Protein AF-A0A378W1S5-F1 (afdb_monomer_lite)

InterPro domains:
  IPR003708 Bacterial protein export chaperone SecB [PF02556] (2-69)
  IPR003708 Bacterial protein export chaperone SecB [PR01594] (23-45)
  IPR003708 Bacterial protein export chaperone SecB [PR01594] (49-67)
  IPR003708 Bacterial protein export chaperone SecB [PTHR36918] (2-72)
  IPR003708 Bacterial protein export chaperone SecB [TIGR00809] (2-70)
  IPR035958 SecB-like superfamily [G3DSA:3.10.420.10] (1-74)
  IPR035958 SecB-like superfamily [SSF54611] (3-72)

Sequence (74 aa):
MNEVTQSGIFRLENIPEEDVQLLLGVACPNILFPYAREAVSGTVTRAGFPPVLLAPINFEAIYQQQQEAEAAGA

Radius of gyration: 15.72 Å; chains: 1; bounding box: 33×31×37 Å

Secondary structure (DSSP, 8-state):
-------------S--HHHHHHIIIIIHHHHHHHHHHHHHHHHHHHTTSPPP-PPPP-HHHHHHHHHHHHHHT-

Foldseek 3Di:
DDDDDFDDDDDDDPDDPVCPLVCVQAVRCLVRVVVRQVVQQVVCVVVVHHGDGDDDDHSVVVSVVVVVVVVVVD

pLDDT: mean 91.32, std 8.19, range [49.34, 96.94]

Structure (mmCIF, N/CA/C/O backbone):
data_AF-A0A378W1S5-F1
#
_entry.id   AF-A0A378W1S5-F1
#
loop_
_atom_site.group_PDB
_atom_site.id
_atom_site.type_symbol
_atom_site.label_atom_id
_atom_site.label_alt_id
_atom_site.label_comp_id
_atom_site.label_asym_id
_atom_site.label_entity_id
_atom_site.label_seq_id
_atom_site.pdbx_PDB_ins_code
_atom_site.Cartn_x
_atom_site.Cartn_y
_atom_site.Cartn_z
_atom_site.occupancy
_atom_site.B_iso_or_equiv
_atom_site.auth_seq_id
_atom_site.auth_comp_id
_atom_site.auth_asym_id
_atom_site.auth_atom_id
_atom_site.pdbx_PDB_model_num
ATOM 1 N N . MET A 1 1 ? 4.014 11.945 -17.021 1.00 63.91 1 MET A N 1
ATOM 2 C CA . MET A 1 1 ? 3.583 11.858 -15.611 1.00 63.91 1 MET A CA 1
ATOM 3 C C . MET A 1 1 ? 3.064 10.444 -15.426 1.00 63.91 1 MET A C 1
ATOM 5 O O . MET A 1 1 ? 2.243 10.043 -16.238 1.00 63.91 1 MET A O 1
ATOM 9 N N . ASN A 1 2 ? 3.641 9.652 -14.522 1.00 76.81 2 ASN A N 1
ATOM 10 C CA . ASN A 1 2 ? 3.154 8.295 -14.255 1.00 76.81 2 ASN A CA 1
ATOM 11 C C . ASN A 1 2 ? 2.239 8.366 -13.030 1.00 76.81 2 ASN A C 1
ATOM 13 O O . ASN A 1 2 ? 2.661 8.894 -12.003 1.00 76.81 2 ASN A O 1
ATOM 17 N N . GLU A 1 3 ? 1.015 7.874 -13.166 1.00 89.31 3 GLU A N 1
ATOM 18 C CA . GLU A 1 3 ? 0.015 7.794 -12.108 1.00 89.31 3 GLU A CA 1
ATOM 19 C C . GLU A 1 3 ? -0.495 6.354 -12.050 1.00 89.31 3 GLU A C 1
ATOM 21 O O . GLU A 1 3 ? -0.752 5.737 -13.084 1.00 89.31 3 GLU A O 1
ATOM 26 N N . VAL A 1 4 ? -0.604 5.810 -10.839 1.00 92.62 4 VAL A N 1
ATOM 27 C CA . VAL A 1 4 ? -1.063 4.440 -10.602 1.00 92.62 4 VAL A CA 1
ATOM 28 C C . VAL A 1 4 ? -2.148 4.471 -9.540 1.00 92.62 4 VAL A C 1
ATOM 30 O O . VAL A 1 4 ? -1.913 4.913 -8.417 1.00 92.62 4 VAL A O 1
ATOM 33 N N . THR A 1 5 ? -3.318 3.939 -9.880 1.00 94.56 5 THR A N 1
ATOM 34 C CA . THR A 1 5 ? -4.406 3.693 -8.933 1.00 94.56 5 THR A CA 1
ATOM 35 C C . THR A 1 5 ? -4.473 2.199 -8.649 1.00 94.56 5 THR A C 1
ATOM 37 O O . THR A 1 5 ? -4.902 1.418 -9.496 1.00 94.56 5 THR A O 1
ATOM 40 N N . GLN A 1 6 ? -4.029 1.793 -7.459 1.00 95.81 6 GLN A N 1
ATOM 41 C CA . GLN A 1 6 ? -4.129 0.408 -7.007 1.00 95.81 6 GLN A CA 1
ATOM 42 C C . GLN A 1 6 ? -5.368 0.240 -6.127 1.00 95.81 6 GLN A C 1
ATOM 44 O O . GLN A 1 6 ? -5.567 0.990 -5.173 1.00 95.81 6 GLN A O 1
ATOM 49 N N . SER A 1 7 ? -6.186 -0.766 -6.427 1.00 95.88 7 SER A N 1
ATOM 50 C CA . SER A 1 7 ? -7.434 -1.042 -5.708 1.00 95.88 7 SER A CA 1
ATOM 51 C C . SER A 1 7 ? -7.524 -2.511 -5.302 1.00 95.88 7 SER A C 1
ATOM 53 O O . SER A 1 7 ? -6.863 -3.369 -5.891 1.00 95.88 7 SER A O 1
ATOM 55 N N . GLY A 1 8 ? -8.344 -2.794 -4.290 1.00 95.50 8 GLY A N 1
ATOM 56 C CA . GLY A 1 8 ? -8.626 -4.145 -3.813 1.00 95.50 8 GLY A CA 1
ATOM 57 C C . GLY A 1 8 ? -10.021 -4.234 -3.208 1.00 95.50 8 GLY A C 1
ATOM 58 O O . GLY A 1 8 ? -10.540 -3.251 -2.683 1.00 95.50 8 GLY A O 1
ATOM 59 N N . ILE A 1 9 ? -10.629 -5.415 -3.307 1.00 96.50 9 ILE A N 1
ATOM 60 C CA . ILE A 1 9 ? -11.904 -5.723 -2.656 1.00 96.50 9 ILE A CA 1
ATOM 61 C C . ILE A 1 9 ? -11.582 -6.417 -1.336 1.00 96.50 9 ILE A C 1
ATOM 63 O O . ILE A 1 9 ? -10.960 -7.479 -1.331 1.00 96.50 9 ILE A O 1
ATOM 67 N N . PHE A 1 10 ? -12.016 -5.816 -0.231 1.00 95.50 10 PHE A N 1
ATOM 68 C CA . PHE A 1 10 ? -11.801 -6.336 1.113 1.00 95.50 10 PHE A CA 1
ATOM 69 C C . PHE A 1 10 ? -13.135 -6.739 1.720 1.00 95.50 10 PHE A C 1
ATOM 71 O O . PHE A 1 10 ? -14.105 -5.983 1.683 1.00 95.50 10 PHE A O 1
ATOM 78 N N . ARG A 1 11 ? -13.176 -7.943 2.285 1.00 95.12 11 ARG A N 1
ATOM 79 C CA . ARG A 1 11 ? -14.304 -8.404 3.082 1.00 95.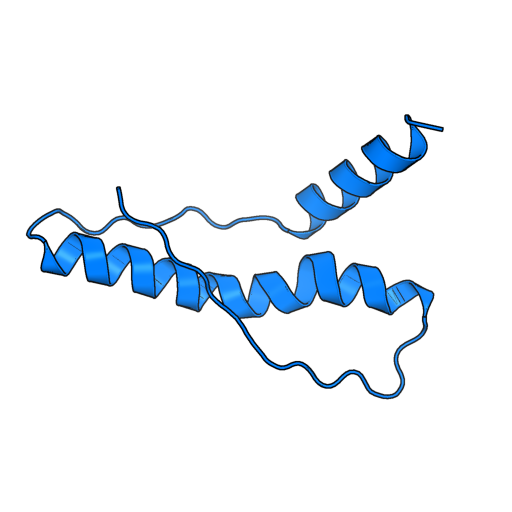12 11 ARG A CA 1
ATOM 80 C C . ARG A 1 11 ? -13.958 -8.208 4.551 1.00 95.12 11 ARG A C 1
ATOM 82 O O . ARG A 1 11 ? -12.978 -8.778 5.019 1.00 95.12 11 ARG A O 1
ATOM 89 N N . LEU A 1 12 ? -14.757 -7.407 5.245 1.00 94.00 12 LEU A N 1
ATOM 90 C CA . LEU A 1 12 ? -14.642 -7.187 6.682 1.00 94.00 12 LEU A CA 1
ATOM 91 C C . LEU A 1 12 ? -15.764 -7.971 7.366 1.00 94.00 12 LEU A C 1
ATOM 93 O O . LEU A 1 12 ? -16.938 -7.725 7.103 1.00 94.00 12 LEU A O 1
ATOM 97 N N . GLU A 1 13 ? -15.407 -8.941 8.203 1.00 95.06 13 GLU A N 1
ATOM 98 C CA . GLU A 1 13 ? -16.353 -9.777 8.947 1.00 95.06 13 GLU A CA 1
ATOM 99 C C . GLU A 1 13 ? -15.933 -9.832 10.414 1.00 95.06 13 GLU A C 1
ATOM 101 O O . GLU A 1 13 ? -14.759 -10.040 10.711 1.00 95.06 13 GLU A O 1
ATOM 106 N N . ASN A 1 14 ? -16.900 -9.672 11.324 1.00 93.88 14 ASN A N 1
ATOM 107 C CA . ASN A 1 14 ? -16.683 -9.692 12.777 1.00 93.88 14 ASN A CA 1
ATOM 108 C C . ASN A 1 14 ? -15.641 -8.670 13.273 1.00 93.88 14 ASN A C 1
ATOM 110 O O . ASN A 1 14 ? -14.879 -8.960 14.192 1.00 93.88 14 ASN A O 1
ATOM 114 N N . ILE A 1 15 ? -15.608 -7.484 12.662 1.00 94.31 15 ILE A N 1
ATOM 115 C CA . ILE A 1 15 ? -14.721 -6.385 13.054 1.00 94.31 15 ILE A CA 1
ATOM 116 C C . ILE A 1 15 ? -15.503 -5.378 13.917 1.00 94.31 15 ILE A C 1
ATOM 118 O O . ILE A 1 15 ? -16.600 -4.987 13.507 1.00 94.31 15 ILE A O 1
ATOM 122 N N . PRO A 1 16 ? -14.973 -4.950 15.079 1.00 95.12 16 PRO A N 1
ATOM 123 C CA . PRO A 1 16 ? -15.521 -3.832 15.848 1.00 95.12 16 PRO A CA 1
ATOM 124 C C . PRO A 1 16 ? -15.573 -2.546 15.015 1.00 95.12 16 PRO A C 1
ATOM 126 O O . PRO A 1 16 ? -14.643 -2.248 14.274 1.00 95.12 16 PRO A O 1
ATOM 129 N N . GLU A 1 17 ? -16.640 -1.757 15.137 1.00 90.12 17 GLU A N 1
ATOM 130 C CA . GLU A 1 17 ? -16.833 -0.552 14.310 1.00 90.12 17 GLU A CA 1
ATOM 131 C C . GLU A 1 17 ? -15.691 0.471 14.463 1.00 90.12 17 GLU A C 1
ATOM 133 O O . GLU A 1 17 ? -15.273 1.088 13.485 1.00 90.12 17 GLU A O 1
ATOM 138 N N . GLU A 1 18 ? -15.122 0.565 15.666 1.00 90.44 18 GLU A N 1
ATOM 139 C CA . GLU A 1 18 ? -13.949 1.386 15.994 1.00 90.44 18 GLU A CA 1
ATOM 140 C C . GLU A 1 18 ? -12.675 0.994 15.224 1.00 90.44 18 GLU A C 1
ATOM 142 O O . GLU A 1 18 ? -11.873 1.859 14.874 1.00 90.44 18 GLU A O 1
ATOM 147 N N . ASP A 1 19 ? -12.525 -0.284 14.866 1.00 93.00 19 ASP A N 1
ATOM 148 C CA . ASP A 1 19 ? -11.348 -0.803 14.160 1.00 93.00 19 ASP A CA 1
ATOM 149 C C . ASP A 1 19 ? -11.478 -0.703 12.634 1.00 93.00 19 ASP A C 1
ATOM 151 O O . ASP A 1 19 ? -10.487 -0.812 11.905 1.00 93.00 19 ASP A O 1
ATOM 155 N N . VAL A 1 20 ? -12.695 -0.494 12.114 1.00 94.00 20 VAL A N 1
ATOM 156 C CA . VAL A 1 20 ? -12.949 -0.452 10.665 1.00 94.00 20 VAL A CA 1
ATOM 157 C C . VAL A 1 20 ? -12.145 0.665 10.005 1.00 94.00 20 VAL A C 1
ATOM 159 O O . VAL A 1 20 ? -11.520 0.437 8.968 1.00 94.00 20 VAL A O 1
ATOM 162 N N . GLN A 1 21 ? -12.119 1.856 10.607 1.00 92.06 21 GLN A N 1
ATOM 163 C CA . GLN A 1 21 ? -11.384 2.995 10.051 1.00 92.06 21 GLN A CA 1
ATOM 164 C C . GLN A 1 21 ? -9.873 2.759 10.058 1.00 92.06 21 GLN A C 1
ATOM 166 O O . GLN A 1 21 ? -9.206 3.033 9.060 1.00 92.06 21 GLN A O 1
ATOM 171 N N . LEU A 1 22 ? -9.342 2.150 11.121 1.00 93.62 22 LEU A N 1
ATOM 172 C CA . LEU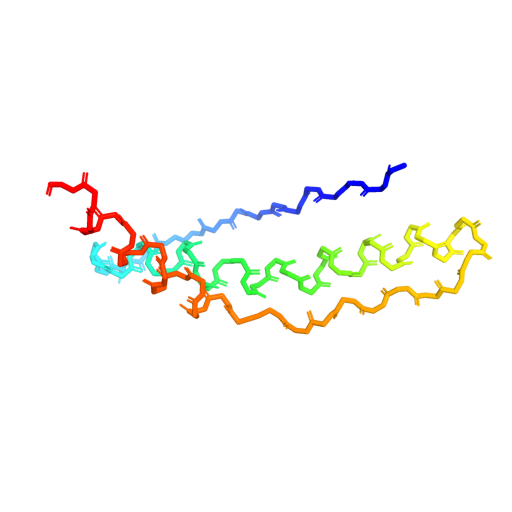 A 1 22 ? -7.933 1.771 11.198 1.00 93.62 22 LEU A CA 1
ATOM 173 C C . LEU A 1 22 ? -7.570 0.749 10.110 1.00 93.62 22 LEU A C 1
ATOM 175 O O . LEU A 1 22 ? -6.552 0.886 9.428 1.00 93.62 22 LEU A O 1
ATOM 179 N N . LEU A 1 23 ? -8.415 -0.262 9.889 1.00 94.81 23 LEU A N 1
ATOM 180 C CA . LEU A 1 23 ? -8.192 -1.247 8.829 1.00 94.81 23 LEU A CA 1
ATOM 181 C C . LEU A 1 23 ? -8.182 -0.599 7.442 1.00 94.81 23 LEU A C 1
ATOM 183 O O . LEU A 1 23 ? -7.291 -0.891 6.643 1.00 94.81 23 LEU A O 1
ATOM 187 N N . LEU A 1 24 ? -9.134 0.292 7.158 1.00 93.50 24 LEU A N 1
ATOM 188 C CA . LEU A 1 24 ? -9.214 0.988 5.874 1.00 93.50 24 LEU A CA 1
ATOM 189 C C . LEU A 1 24 ? -8.060 1.982 5.673 1.00 93.50 24 LEU A C 1
ATOM 191 O O . LEU A 1 24 ? -7.542 2.082 4.561 1.00 93.50 24 LEU A O 1
ATOM 195 N N . GLY A 1 25 ? -7.638 2.682 6.727 1.00 93.31 25 GLY A N 1
ATOM 196 C CA . GLY A 1 25 ? -6.579 3.693 6.685 1.00 93.31 25 GLY A CA 1
ATOM 197 C C . GLY A 1 25 ? -5.157 3.132 6.738 1.00 93.31 25 GLY A C 1
ATOM 198 O O . GLY A 1 25 ? -4.230 3.768 6.236 1.00 93.31 25 GLY A O 1
ATOM 199 N N . VAL A 1 26 ? -4.969 1.933 7.300 1.00 96.06 26 VAL A N 1
ATOM 200 C CA . VAL A 1 26 ? -3.637 1.352 7.537 1.00 96.06 26 VAL A CA 1
ATOM 201 C C . VAL A 1 26 ? -3.479 -0.021 6.900 1.00 96.06 26 VAL A C 1
ATOM 203 O O . VAL A 1 26 ? -2.564 -0.226 6.099 1.00 96.06 26 VAL A O 1
ATOM 206 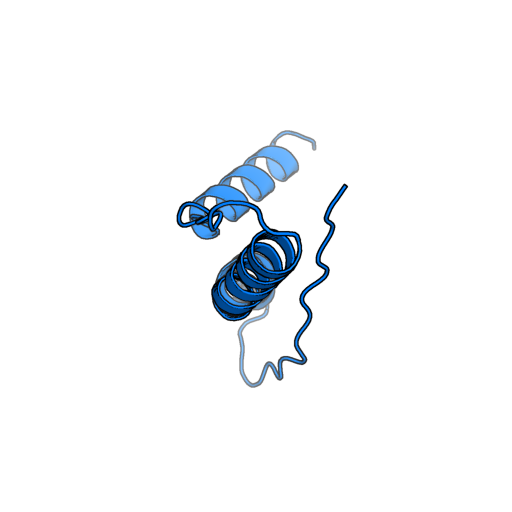N N . ALA A 1 27 ? -4.336 -0.986 7.236 1.00 95.25 27 ALA A N 1
ATOM 207 C CA . ALA A 1 27 ? -4.140 -2.378 6.826 1.00 95.25 27 ALA A CA 1
ATOM 208 C C . ALA A 1 27 ? -4.367 -2.585 5.319 1.00 95.25 27 ALA A C 1
ATOM 210 O O . ALA A 1 27 ? -3.507 -3.134 4.627 1.00 95.25 27 ALA A O 1
ATOM 211 N N . CYS A 1 28 ? -5.490 -2.100 4.790 1.00 96.12 28 CYS A N 1
ATOM 212 C CA . CYS A 1 28 ? -5.815 -2.153 3.366 1.00 96.12 28 CYS A CA 1
ATOM 213 C C . CYS A 1 28 ? -4.727 -1.504 2.486 1.00 96.12 28 CYS A C 1
ATOM 215 O O . CYS A 1 28 ? -4.228 -2.178 1.580 1.00 96.12 28 CYS A O 1
ATOM 217 N N . PRO A 1 29 ? -4.287 -0.254 2.727 1.00 96.06 29 PRO A N 1
ATOM 218 C CA . PRO A 1 29 ? -3.247 0.358 1.908 1.00 96.06 29 PRO A CA 1
ATOM 219 C C . PRO A 1 29 ? -1.879 -0.309 2.082 1.00 96.06 29 PRO A C 1
ATOM 221 O O . PRO A 1 29 ? -1.158 -0.426 1.093 1.00 96.06 29 PRO A O 1
ATOM 224 N N . ASN A 1 30 ? -1.538 -0.841 3.264 1.00 96.00 30 ASN A N 1
ATOM 225 C CA . ASN A 1 30 ? -0.329 -1.659 3.436 1.00 96.00 30 ASN A CA 1
ATOM 226 C C . ASN A 1 30 ? -0.322 -2.893 2.523 1.00 96.00 30 ASN A C 1
ATOM 228 O O . ASN A 1 30 ? 0.720 -3.240 1.969 1.00 96.00 30 ASN A O 1
ATOM 232 N N . ILE A 1 31 ? -1.476 -3.542 2.339 1.00 96.44 31 ILE A N 1
ATOM 233 C CA . ILE A 1 31 ? -1.614 -4.688 1.430 1.00 96.44 31 ILE A CA 1
ATOM 234 C C . ILE A 1 31 ? -1.467 -4.242 -0.029 1.00 96.44 31 ILE A C 1
ATOM 236 O O . ILE A 1 31 ? -0.818 -4.926 -0.816 1.00 96.44 31 ILE A O 1
ATOM 240 N N . LEU A 1 32 ? -2.040 -3.096 -0.405 1.00 96.94 32 LEU A N 1
ATOM 241 C CA . LEU A 1 32 ? -2.015 -2.598 -1.787 1.00 96.94 32 LEU A CA 1
ATOM 242 C C . LEU A 1 32 ? -0.659 -1.995 -2.190 1.00 96.94 32 LEU A C 1
ATOM 244 O O . LEU A 1 32 ? -0.269 -2.074 -3.358 1.00 96.94 32 LEU A O 1
ATOM 248 N N . PHE A 1 33 ? 0.076 -1.400 -1.250 1.00 96.38 33 PHE A N 1
ATOM 249 C CA . PHE A 1 33 ? 1.272 -0.605 -1.532 1.00 96.38 33 PHE A CA 1
ATOM 250 C C . PHE A 1 33 ? 2.392 -1.360 -2.271 1.00 96.38 33 PHE A C 1
ATOM 252 O O . PHE A 1 33 ? 2.937 -0.801 -3.227 1.00 96.38 33 PHE A O 1
ATOM 259 N N . PRO A 1 34 ? 2.739 -2.619 -1.930 1.00 95.56 34 PRO A N 1
ATOM 260 C CA . PRO A 1 34 ? 3.740 -3.376 -2.675 1.00 95.56 34 PRO A CA 1
ATOM 261 C C . PRO A 1 34 ? 3.402 -3.528 -4.163 1.00 95.56 34 PRO A C 1
ATOM 263 O O . PRO A 1 34 ? 4.305 -3.430 -4.994 1.00 95.56 34 PRO A O 1
ATOM 266 N N . TYR A 1 35 ? 2.119 -3.710 -4.495 1.00 96.12 35 TYR A N 1
ATOM 267 C CA . TYR A 1 35 ? 1.640 -3.842 -5.874 1.00 96.12 35 TYR A CA 1
ATOM 268 C C . TYR A 1 35 ? 1.690 -2.505 -6.612 1.00 96.12 35 TYR A C 1
ATOM 270 O O . TYR A 1 35 ? 2.213 -2.433 -7.720 1.00 96.12 35 TYR A O 1
ATOM 278 N N . ALA A 1 36 ? 1.244 -1.422 -5.966 1.00 95.06 36 ALA A N 1
ATOM 279 C CA . ALA A 1 36 ? 1.357 -0.078 -6.529 1.00 95.06 36 ALA A CA 1
ATOM 280 C C . ALA A 1 36 ? 2.825 0.285 -6.822 1.00 95.06 36 ALA A C 1
ATOM 282 O O . ALA A 1 36 ? 3.155 0.801 -7.890 1.00 95.06 36 ALA A O 1
ATOM 283 N N . ARG A 1 37 ? 3.730 -0.039 -5.890 1.00 94.62 37 ARG A N 1
ATOM 284 C CA . ARG A 1 37 ? 5.172 0.184 -6.035 1.00 94.62 37 ARG A CA 1
ATOM 285 C C . ARG A 1 37 ? 5.773 -0.608 -7.195 1.00 94.62 37 ARG A C 1
ATOM 287 O O . ARG A 1 37 ? 6.601 -0.066 -7.926 1.00 94.62 37 ARG A O 1
ATOM 294 N N . GLU A 1 38 ? 5.381 -1.869 -7.356 1.00 94.50 38 GLU A N 1
ATOM 295 C CA . GLU A 1 38 ? 5.816 -2.698 -8.484 1.00 94.50 38 GLU A CA 1
ATOM 296 C C . GLU A 1 38 ? 5.323 -2.116 -9.811 1.00 94.50 38 GLU A C 1
ATOM 298 O O . GLU A 1 38 ? 6.138 -1.906 -10.708 1.00 94.50 38 GLU A O 1
ATOM 303 N N . ALA A 1 39 ? 4.048 -1.734 -9.899 1.00 94.19 39 ALA A N 1
ATOM 304 C CA . ALA A 1 39 ? 3.465 -1.161 -11.107 1.00 94.19 39 ALA A CA 1
ATOM 305 C C . ALA A 1 39 ? 4.169 0.138 -11.539 1.00 94.19 39 ALA A C 1
ATOM 307 O O . ALA A 1 39 ? 4.451 0.335 -12.729 1.00 94.19 39 ALA A O 1
ATOM 308 N N . VAL A 1 40 ? 4.510 1.007 -10.578 1.00 93.88 40 VAL A N 1
ATOM 309 C CA . VAL A 1 40 ? 5.315 2.213 -10.829 1.00 93.88 40 VAL A CA 1
ATOM 310 C C . VAL A 1 40 ? 6.696 1.834 -11.363 1.00 93.88 40 VAL A C 1
ATOM 312 O O . VAL A 1 40 ? 7.072 2.295 -12.443 1.00 93.88 40 VAL A O 1
ATOM 315 N N . SER A 1 41 ? 7.428 0.970 -10.654 1.00 93.75 41 SER A N 1
ATOM 316 C CA . SER A 1 41 ? 8.782 0.549 -11.040 1.00 93.75 41 SER A CA 1
ATOM 317 C C . SER A 1 41 ? 8.803 -0.094 -12.431 1.00 93.75 41 SER A C 1
ATOM 319 O O . SER A 1 41 ? 9.562 0.328 -13.303 1.00 93.75 41 SER A O 1
ATOM 321 N N . GLY A 1 42 ? 7.895 -1.038 -12.689 1.00 93.88 42 GLY A N 1
ATOM 322 C CA . GLY A 1 42 ? 7.787 -1.740 -13.963 1.00 93.88 42 GLY A CA 1
ATOM 323 C C . GLY A 1 42 ? 7.457 -0.810 -15.129 1.00 93.88 42 GLY A C 1
ATOM 324 O O . GLY A 1 42 ? 7.999 -0.974 -16.221 1.00 93.88 42 GLY A O 1
ATOM 325 N N . THR A 1 43 ? 6.614 0.202 -14.915 1.00 93.62 43 THR A N 1
ATOM 326 C CA . THR A 1 43 ? 6.289 1.197 -15.951 1.00 93.62 43 THR A CA 1
ATOM 327 C C . THR A 1 43 ? 7.480 2.104 -16.259 1.00 93.62 43 THR A C 1
ATOM 329 O O . THR A 1 43 ? 7.752 2.373 -17.428 1.00 93.62 43 THR A O 1
ATOM 332 N N . VAL A 1 44 ? 8.242 2.517 -15.240 1.00 93.50 44 VAL A N 1
ATOM 333 C CA . VAL A 1 44 ? 9.460 3.325 -15.422 1.00 93.50 44 VAL A CA 1
ATOM 334 C C . VAL A 1 44 ? 10.549 2.532 -16.151 1.00 93.50 44 VAL A C 1
ATOM 336 O O . VAL A 1 44 ? 11.129 3.029 -17.117 1.00 93.50 44 VAL A O 1
ATOM 339 N N . THR A 1 45 ? 10.782 1.278 -15.757 1.00 93.81 45 THR A N 1
ATOM 340 C CA . THR A 1 45 ? 11.768 0.412 -16.416 1.00 93.81 45 THR A CA 1
ATOM 341 C C . THR A 1 45 ? 11.388 0.102 -17.863 1.00 93.81 45 THR A C 1
ATOM 343 O O . THR A 1 45 ? 12.247 0.153 -18.741 1.00 93.81 45 THR A O 1
ATOM 346 N N . ARG A 1 46 ? 10.101 -0.144 -18.156 1.00 92.88 46 ARG A N 1
ATOM 347 C CA . ARG A 1 46 ? 9.616 -0.327 -19.540 1.00 92.88 46 ARG 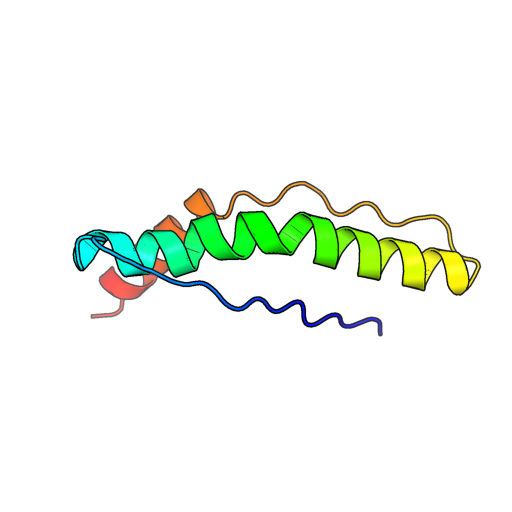A CA 1
ATOM 348 C C . ARG A 1 46 ? 9.823 0.907 -20.419 1.00 92.88 46 ARG A C 1
ATOM 350 O O . ARG A 1 46 ? 9.996 0.761 -21.623 1.00 92.88 46 ARG A O 1
ATOM 357 N N . ALA A 1 47 ? 9.844 2.100 -19.831 1.00 93.44 47 ALA A N 1
ATOM 358 C CA . ALA A 1 47 ? 10.157 3.340 -20.535 1.00 93.44 47 ALA A CA 1
ATOM 359 C C . ALA A 1 47 ? 11.673 3.556 -20.763 1.00 93.44 47 ALA A C 1
ATOM 361 O O . ALA A 1 47 ? 12.058 4.584 -21.313 1.00 93.44 47 ALA A O 1
ATOM 362 N N . GLY A 1 48 ? 12.531 2.605 -20.367 1.00 94.44 48 GLY A N 1
ATOM 363 C CA . GLY A 1 48 ? 13.984 2.656 -20.570 1.00 94.44 48 GLY A CA 1
ATOM 364 C C . GLY A 1 48 ? 14.754 3.410 -19.483 1.00 94.44 48 GLY A C 1
ATOM 365 O O . GLY A 1 48 ? 15.961 3.608 -19.613 1.00 94.44 48 GLY A O 1
ATOM 366 N N . PHE A 1 49 ? 14.079 3.825 -18.409 1.00 93.88 49 PHE A N 1
ATOM 367 C CA . PHE A 1 49 ? 14.703 4.502 -17.275 1.00 93.88 49 PHE A CA 1
ATOM 368 C C . PHE A 1 49 ? 15.143 3.502 -16.192 1.00 93.88 49 PHE A C 1
ATOM 370 O O . PHE A 1 49 ? 14.603 2.393 -16.111 1.00 93.88 49 PHE A O 1
ATOM 377 N N . PRO A 1 50 ? 16.097 3.876 -15.318 1.00 93.19 50 PRO A N 1
ATOM 378 C CA . PRO A 1 50 ? 16.443 3.076 -14.147 1.00 93.19 50 PRO A CA 1
ATOM 379 C C . PRO A 1 50 ? 15.218 2.788 -13.257 1.00 93.19 50 PRO A C 1
ATOM 381 O O . PRO A 1 50 ? 14.320 3.630 -13.174 1.00 93.19 50 PRO A O 1
ATOM 384 N N . PRO A 1 51 ? 15.170 1.635 -12.564 1.00 89.38 51 PRO A N 1
ATOM 385 C CA . PRO A 1 51 ? 14.053 1.296 -11.687 1.00 89.38 51 PRO A CA 1
ATOM 386 C C . PRO A 1 51 ? 13.896 2.323 -10.564 1.00 89.38 51 PRO A C 1
ATOM 388 O O . PRO A 1 51 ? 14.871 2.696 -9.909 1.00 89.38 51 PRO A O 1
ATOM 391 N N . VAL A 1 52 ? 12.657 2.737 -10.305 1.00 90.44 52 VAL A N 1
ATOM 392 C CA . VAL A 1 52 ? 12.324 3.603 -9.170 1.00 90.44 52 VAL A CA 1
ATOM 393 C C . VAL A 1 52 ? 11.794 2.737 -8.040 1.00 90.44 52 VAL A C 1
ATOM 395 O O . VAL A 1 52 ? 10.753 2.093 -8.164 1.00 90.44 52 VAL A O 1
ATOM 398 N N . LEU A 1 53 ? 12.511 2.738 -6.919 1.00 89.88 53 LEU A N 1
ATOM 399 C CA . LEU A 1 53 ? 12.101 2.046 -5.704 1.00 89.88 53 LEU A CA 1
ATOM 400 C C . LEU A 1 53 ? 11.473 3.051 -4.747 1.00 89.88 53 LEU A C 1
ATOM 402 O O . LEU A 1 53 ? 12.168 3.876 -4.158 1.00 89.88 53 LEU A O 1
ATOM 406 N N . LEU A 1 54 ? 10.152 2.971 -4.583 1.00 90.75 54 LEU A N 1
ATOM 407 C CA . LEU A 1 54 ? 9.475 3.765 -3.564 1.00 90.75 54 LEU A CA 1
ATOM 408 C C . LEU A 1 54 ? 9.941 3.317 -2.175 1.00 90.75 54 LEU A C 1
ATOM 410 O O . LEU A 1 54 ? 9.984 2.112 -1.878 1.00 90.75 54 LEU A O 1
ATOM 414 N N . ALA A 1 55 ? 10.273 4.300 -1.337 1.00 93.62 55 ALA A N 1
ATOM 415 C CA . ALA A 1 55 ? 10.567 4.070 0.067 1.00 93.62 55 ALA A CA 1
ATOM 416 C C . ALA A 1 55 ? 9.342 3.453 0.766 1.00 93.62 55 ALA A C 1
ATOM 418 O O . ALA A 1 55 ? 8.208 3.726 0.362 1.00 93.62 55 ALA A O 1
ATOM 419 N N . PRO A 1 56 ? 9.545 2.617 1.797 1.00 91.38 56 PRO A N 1
ATOM 420 C CA . PRO A 1 56 ? 8.446 2.141 2.624 1.00 91.38 56 PRO A CA 1
ATOM 421 C C . PRO A 1 56 ? 7.631 3.313 3.177 1.00 91.38 56 PRO A C 1
ATOM 423 O O . PRO A 1 56 ? 8.199 4.307 3.629 1.00 91.38 56 PRO A O 1
ATOM 426 N N . ILE A 1 57 ? 6.307 3.180 3.152 1.00 94.19 57 ILE A N 1
ATOM 427 C CA . ILE A 1 57 ? 5.386 4.151 3.741 1.00 94.19 57 ILE A CA 1
ATOM 428 C C . ILE A 1 57 ? 4.910 3.606 5.085 1.00 94.19 57 ILE A C 1
ATOM 430 O O . ILE A 1 57 ? 4.535 2.439 5.186 1.00 94.19 57 ILE A O 1
ATOM 434 N N . ASN A 1 58 ? 4.913 4.455 6.112 1.00 94.81 58 ASN A N 1
ATOM 435 C CA . ASN A 1 58 ? 4.294 4.140 7.394 1.00 94.81 58 ASN A CA 1
ATOM 436 C C . ASN A 1 58 ? 2.851 4.664 7.405 1.00 94.81 58 ASN A C 1
ATOM 438 O O . ASN A 1 58 ?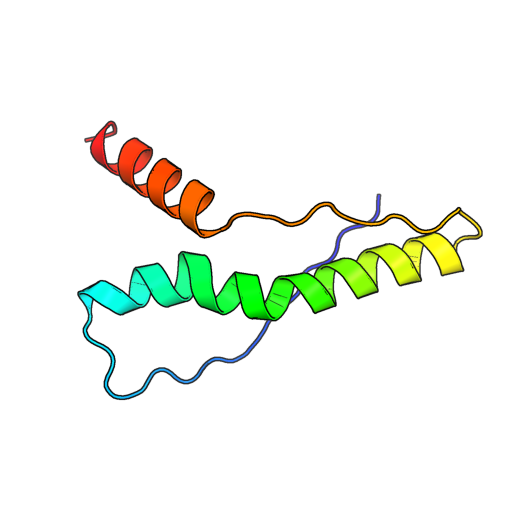 2.611 5.823 7.739 1.00 94.81 58 ASN A O 1
ATOM 442 N N . PHE A 1 59 ? 1.902 3.811 7.017 1.00 94.75 59 PHE A N 1
ATOM 443 C CA . PHE A 1 59 ? 0.485 4.182 6.971 1.00 94.75 59 PHE A CA 1
ATOM 444 C C . PHE A 1 59 ? -0.115 4.442 8.356 1.00 94.75 59 PHE A C 1
ATOM 446 O O . PHE A 1 59 ? -1.010 5.271 8.457 1.00 94.75 59 PHE A O 1
ATOM 453 N N . GLU A 1 60 ? 0.415 3.828 9.419 1.00 94.44 60 GLU A N 1
ATOM 454 C CA . GLU A 1 60 ? -0.020 4.104 10.795 1.00 94.44 60 GLU A CA 1
ATOM 455 C C . GLU A 1 60 ? 0.254 5.566 11.158 1.00 94.44 60 GLU A C 1
ATOM 457 O O . GLU A 1 60 ? -0.640 6.293 11.571 1.00 94.44 60 GLU A O 1
ATOM 462 N N . ALA A 1 61 ? 1.477 6.043 10.909 1.00 93.94 61 ALA A N 1
ATOM 463 C CA . ALA A 1 61 ? 1.839 7.433 11.183 1.00 93.94 61 ALA A CA 1
ATOM 464 C C . ALA A 1 61 ? 1.008 8.436 10.361 1.00 93.94 61 ALA A C 1
ATOM 466 O O . ALA A 1 61 ? 0.708 9.530 10.835 1.00 93.94 61 ALA A O 1
ATOM 467 N N . ILE A 1 62 ? 0.629 8.072 9.132 1.00 93.88 62 ILE A N 1
ATOM 468 C CA . ILE A 1 62 ? -0.248 8.897 8.290 1.00 93.88 62 ILE A CA 1
ATOM 469 C C . ILE A 1 62 ? -1.667 8.929 8.864 1.00 93.88 62 ILE A C 1
ATOM 471 O O . ILE A 1 62 ? -2.255 10.003 8.950 1.00 93.88 62 ILE A O 1
ATOM 475 N N . TYR A 1 63 ? -2.196 7.777 9.274 1.00 93.88 63 TYR A N 1
ATOM 476 C CA . TYR A 1 63 ? -3.529 7.661 9.856 1.00 93.88 63 TYR A CA 1
ATOM 477 C C . TYR A 1 63 ? -3.651 8.445 11.170 1.00 93.88 63 TYR A C 1
ATOM 479 O O . TYR A 1 63 ? -4.588 9.221 11.338 1.00 93.88 63 TYR A O 1
ATOM 487 N N . GLN A 1 64 ? -2.666 8.331 12.067 1.00 92.62 64 GLN A N 1
ATOM 488 C CA . GLN A 1 64 ? -2.632 9.108 13.312 1.00 92.62 64 GLN A CA 1
ATOM 489 C C . GLN A 1 64 ? -2.609 10.619 13.041 1.00 92.62 64 GLN A C 1
ATOM 491 O O . GLN A 1 64 ? -3.407 11.358 13.607 1.00 92.62 64 GLN A O 1
ATOM 496 N N . GLN A 1 65 ? -1.772 11.069 12.103 1.00 92.06 65 GLN A N 1
ATOM 497 C CA . GLN A 1 65 ? -1.699 12.482 11.723 1.00 92.06 65 GLN A CA 1
ATOM 498 C C . GLN A 1 65 ? -3.016 13.005 11.120 1.00 92.06 65 GLN A C 1
ATOM 500 O O . GLN A 1 65 ? -3.365 14.166 11.319 1.00 92.06 65 GLN A O 1
ATOM 505 N N . GLN A 1 66 ? -3.754 12.168 10.380 1.00 90.12 66 GLN A N 1
ATOM 506 C CA . GLN A 1 66 ? -5.077 12.530 9.861 1.00 90.12 66 GLN A CA 1
ATOM 507 C C . GLN A 1 66 ? -6.096 12.693 10.992 1.00 90.12 66 GLN A C 1
ATOM 509 O O . GLN A 1 66 ? -6.767 13.720 11.037 1.00 90.12 66 GLN A O 1
ATOM 514 N N . GLN A 1 67 ? -6.138 11.760 11.947 1.00 89.31 67 GLN A N 1
ATOM 515 C CA . 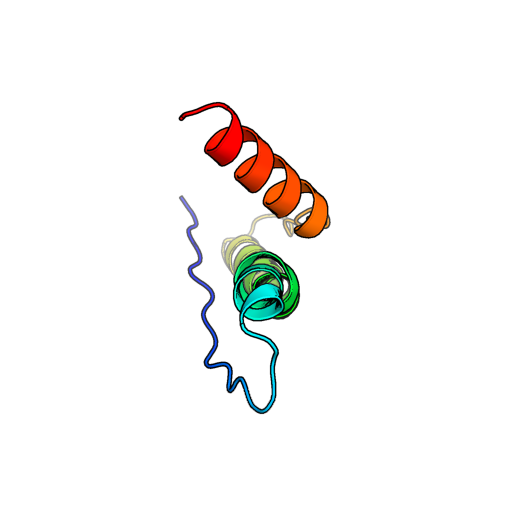GLN A 1 67 ? -7.036 11.858 13.103 1.00 89.31 67 GLN A CA 1
ATOM 516 C C . GLN A 1 67 ? -6.749 13.099 13.963 1.00 89.31 67 GLN A C 1
ATOM 518 O O . GLN A 1 67 ? -7.674 13.777 14.408 1.00 89.31 67 GLN A O 1
ATOM 523 N N . GLU A 1 68 ? -5.473 13.430 14.183 1.00 89.38 68 GLU A N 1
ATOM 524 C CA . GLU A 1 68 ? -5.075 14.650 14.899 1.00 89.38 68 GLU A CA 1
ATOM 525 C C . GLU A 1 68 ? -5.543 15.917 14.169 1.00 89.38 68 GLU A C 1
ATOM 527 O O . GLU A 1 68 ? -6.025 16.858 14.801 1.00 89.38 68 GLU A O 1
ATOM 532 N N . ALA A 1 69 ? -5.438 15.938 12.836 1.00 87.81 69 ALA A N 1
ATOM 533 C CA . ALA A 1 69 ? -5.901 17.053 12.017 1.00 87.81 69 ALA A CA 1
ATOM 534 C C . ALA A 1 69 ? -7.433 17.197 12.031 1.00 87.81 69 ALA A C 1
ATOM 536 O O . ALA A 1 69 ? -7.937 18.318 12.093 1.00 87.81 69 ALA A O 1
ATOM 537 N N . GLU A 1 70 ? -8.174 16.086 12.013 1.00 83.44 70 GLU A N 1
ATOM 538 C CA . GLU A 1 70 ? -9.637 16.075 12.130 1.00 83.44 70 GLU A CA 1
ATOM 539 C C . GLU A 1 70 ? -10.101 16.546 13.516 1.00 83.44 70 GLU A C 1
ATOM 541 O O . GLU A 1 70 ? -11.055 17.316 13.617 1.00 83.44 70 GLU A O 1
ATOM 546 N N . ALA A 1 71 ? -9.389 16.164 14.580 1.00 77.12 71 ALA A N 1
ATOM 547 C CA . ALA A 1 71 ? -9.677 16.602 15.945 1.00 77.12 71 ALA A CA 1
ATOM 548 C C . ALA A 1 71 ? -9.332 18.083 16.198 1.00 77.12 71 ALA A C 1
ATOM 550 O O . ALA A 1 71 ? -9.985 18.734 17.011 1.00 77.12 71 ALA A O 1
ATOM 551 N N . ALA A 1 72 ? -8.322 18.629 15.512 1.00 73.38 72 ALA A N 1
ATOM 552 C CA . ALA A 1 72 ? -7.926 20.039 15.609 1.00 73.38 72 ALA A CA 1
ATOM 553 C C . ALA A 1 72 ? -8.772 20.986 14.731 1.00 73.38 72 ALA A C 1
ATOM 555 O O . ALA A 1 72 ? -8.642 22.206 14.842 1.00 73.38 72 ALA A O 1
ATOM 556 N N . GLY A 1 73 ? -9.607 20.433 13.845 1.00 59.66 73 GLY A N 1
ATOM 557 C CA . GLY A 1 73 ? -10.473 21.159 12.913 1.00 59.66 73 GLY A CA 1
ATOM 558 C C . GLY A 1 73 ? -11.939 21.298 13.346 1.00 59.66 73 GLY A C 1
ATOM 559 O O . GLY A 1 73 ? -12.753 21.684 12.506 1.00 59.66 73 GLY A O 1
ATOM 560 N N . ALA A 1 74 ? -12.274 20.988 14.606 1.00 49.34 74 ALA A N 1
ATOM 561 C CA . ALA A 1 74 ? -13.615 21.118 15.192 1.00 49.34 74 ALA A CA 1
ATOM 562 C C . ALA A 1 74 ? -13.714 22.277 16.199 1.00 49.34 74 ALA A C 1
ATOM 564 O O . ALA A 1 74 ? -12.819 22.394 17.067 1.00 49.34 74 ALA A O 1
#

Organism: Neisseria gonorrhoeae (NCBI:txid485)